Protein AF-A0AAV5SH96-F1 (afdb_monomer_lite)

Organism: NCBI:txid358040

Radius of gyration: 21.72 Å; chains: 1; bounding box: 37×23×71 Å

Foldseek 3Di:
DPPPVVVVVVVVVPPPPQPFPADPVPRDTHPDPVVSVVVVVVVQFFAFPPPRDGDPDPVRQVVCCVVPVPPDDGDTDGCPPVPPD

Sequence (85 aa):
HFPSKLKKHMSMHEAPARGKFVCSECDKEFDTNRSLQLHAYVHNDIKCGTCGAALKSQESLAKHYAEYHPGESIVGRTKEEMESL

InterPro domains:
  IPR013087 Zinc finger C2H2-type [PF00096] (21-43)
  IPR013087 Zinc finger C2H2-type [PS00028] (23-43)
  IPR013087 Zinc finger C2H2-type [PS00028] (48-69)
  IPR013087 Zinc finger C2H2-type [PS50157] (21-48)
  IPR013087 Zinc finger C2H2-type [PS50157] (46-74)
  IPR013087 Zinc finger C2H2-type [SM00355] (21-43)
  IPR013087 Zinc finger C2H2-type [SM00355] (46-69)
  IPR036236 Zinc finger C2H2 superfamily [SSF57667] (19-64)

Secondary structure (DSSP, 8-state):
--HHHHHHHHHHHS------EE-TTT--EESSHHHHHHHHGGG--EEETTT--EESSHHHHHHHHHHHSTTS---EE-GGGSS--

pLDDT: mean 72.64, std 13.12, range [42.72, 92.5]

Structure (mmCIF, N/CA/C/O backbone):
data_AF-A0AAV5SH96-F1
#
_entry.id   AF-A0AAV5SH96-F1
#
loop_
_atom_site.group_PDB
_atom_site.id
_atom_site.type_symbol
_atom_site.label_atom_id
_atom_site.label_alt_id
_atom_site.label_comp_id
_atom_site.label_asym_id
_atom_site.label_entity_id
_atom_site.label_seq_id
_atom_site.pdbx_PDB_ins_code
_atom_site.Cartn_x
_atom_site.Cartn_y
_atom_site.Cartn_z
_atom_site.occupancy
_atom_site.B_iso_or_equiv
_atom_site.auth_seq_id
_atom_site.auth_comp_id
_atom_site.auth_asym_id
_atom_site.auth_atom_id
_atom_site.pdbx_PDB_model_num
ATOM 1 N N . HIS A 1 1 ? 23.294 -7.595 -54.668 1.00 47.78 1 HIS A N 1
ATOM 2 C CA . HIS A 1 1 ? 22.565 -8.569 -53.827 1.00 47.78 1 HIS A CA 1
ATOM 3 C C . HIS A 1 1 ? 23.286 -8.739 -52.492 1.00 47.78 1 HIS A C 1
ATOM 5 O O . HIS A 1 1 ? 24.269 -9.460 -52.427 1.00 47.78 1 HIS A O 1
ATOM 11 N N . PHE A 1 2 ? 22.831 -8.055 -51.437 1.00 51.38 2 PHE A N 1
ATOM 12 C CA . PHE A 1 2 ? 23.366 -8.213 -50.073 1.00 51.38 2 PHE A CA 1
ATOM 13 C C . PHE A 1 2 ? 22.248 -8.398 -49.018 1.00 51.38 2 PHE A C 1
ATOM 15 O O . PHE A 1 2 ? 22.246 -7.724 -47.988 1.00 51.38 2 PHE A O 1
ATOM 22 N N . PRO A 1 3 ? 21.248 -9.274 -49.262 1.00 56.19 3 PRO A N 1
ATOM 23 C CA . PRO A 1 3 ? 20.076 -9.401 -48.386 1.00 56.19 3 PRO A CA 1
ATOM 24 C C . PRO A 1 3 ? 20.397 -10.028 -47.017 1.00 56.19 3 PRO A C 1
ATOM 26 O O . PRO A 1 3 ? 19.630 -9.895 -46.066 1.00 56.19 3 PRO A O 1
ATOM 29 N N . SER A 1 4 ? 21.542 -10.697 -46.885 1.00 59.66 4 SER A N 1
ATOM 30 C CA . SER A 1 4 ? 21.909 -11.491 -45.709 1.00 59.66 4 SER A CA 1
ATOM 31 C C . SER A 1 4 ? 22.405 -10.666 -44.517 1.00 59.66 4 SER A C 1
ATOM 33 O O . SER A 1 4 ? 22.314 -11.139 -43.385 1.00 59.66 4 SER A O 1
ATOM 35 N N . LYS A 1 5 ? 22.877 -9.426 -44.720 1.00 60.84 5 LYS A N 1
ATOM 36 C CA . LYS A 1 5 ? 23.305 -8.562 -43.600 1.00 60.84 5 LYS A CA 1
ATOM 37 C C . LYS A 1 5 ? 22.174 -7.731 -43.003 1.00 60.84 5 LYS A C 1
ATOM 39 O O . LYS A 1 5 ? 22.213 -7.440 -41.812 1.00 60.84 5 LYS A O 1
ATOM 44 N N . LEU A 1 6 ? 21.146 -7.416 -43.792 1.00 64.62 6 LEU A N 1
ATOM 45 C CA . LEU A 1 6 ? 20.000 -6.649 -43.306 1.00 64.62 6 LEU A CA 1
ATOM 46 C C . LEU A 1 6 ? 19.139 -7.483 -42.352 1.00 64.62 6 LEU A C 1
ATOM 48 O O . LEU A 1 6 ? 18.750 -6.992 -41.304 1.00 64.62 6 LEU A O 1
ATOM 52 N N . LYS A 1 7 ? 18.934 -8.773 -42.646 1.00 62.41 7 LYS A N 1
ATOM 53 C CA . LYS A 1 7 ? 18.142 -9.669 -41.787 1.00 62.41 7 LYS A CA 1
ATOM 54 C C . LYS A 1 7 ? 18.735 -9.816 -40.375 1.00 62.41 7 LYS A C 1
ATOM 56 O O . LYS A 1 7 ? 17.995 -9.850 -39.403 1.00 62.41 7 LYS A O 1
ATOM 61 N N . LYS A 1 8 ? 20.071 -9.819 -40.267 1.00 62.97 8 LYS A N 1
ATOM 62 C CA . LYS A 1 8 ? 20.806 -9.873 -38.989 1.00 62.97 8 LYS A CA 1
ATOM 63 C C . LYS A 1 8 ? 20.833 -8.524 -38.251 1.00 62.97 8 LYS A C 1
ATOM 65 O O . LYS A 1 8 ? 20.909 -8.490 -37.029 1.00 62.97 8 LYS A O 1
ATOM 70 N N . HIS A 1 9 ? 20.774 -7.415 -38.990 1.00 66.69 9 HIS A N 1
ATOM 71 C CA . HIS A 1 9 ? 20.612 -6.073 -38.426 1.00 66.69 9 HIS A CA 1
ATOM 72 C C . HIS A 1 9 ? 19.189 -5.858 -37.880 1.00 66.69 9 HIS A C 1
ATOM 74 O O . HIS A 1 9 ? 19.029 -5.326 -36.789 1.00 66.69 9 HIS A O 1
ATOM 80 N N . MET A 1 10 ? 18.160 -6.329 -38.595 1.00 64.25 10 MET A N 1
ATOM 81 C CA . MET A 1 10 ? 16.756 -6.232 -38.171 1.00 64.25 10 MET A CA 1
ATOM 82 C C . MET A 1 10 ? 16.464 -7.070 -36.921 1.00 64.25 10 MET A C 1
ATOM 84 O O . MET A 1 10 ? 15.771 -6.589 -36.034 1.00 64.25 10 MET A O 1
ATOM 88 N N . SER A 1 11 ? 17.111 -8.230 -36.753 1.00 60.47 11 SER A N 1
ATOM 89 C CA . SER A 1 11 ? 17.000 -9.025 -35.519 1.00 60.47 11 SER A CA 1
ATOM 90 C C . SER A 1 11 ? 17.604 -8.362 -34.268 1.00 60.47 11 SER A C 1
ATOM 92 O O . SER A 1 11 ? 17.432 -8.879 -33.172 1.00 60.47 11 SER A O 1
ATOM 94 N N . MET A 1 12 ? 18.349 -7.253 -34.405 1.00 58.84 12 MET A N 1
ATOM 95 C CA . MET A 1 12 ? 18.745 -6.411 -33.261 1.00 58.84 12 MET A CA 1
ATOM 96 C C . MET A 1 12 ? 17.688 -5.358 -32.914 1.00 58.84 12 MET A C 1
ATOM 98 O O . MET A 1 12 ? 17.624 -4.940 -31.760 1.00 58.84 12 MET A O 1
ATOM 102 N N . HIS A 1 13 ? 16.881 -4.928 -33.889 1.00 60.84 13 HIS A N 1
ATOM 103 C CA . HIS A 1 13 ? 15.726 -4.053 -33.654 1.00 60.84 13 HIS A CA 1
ATOM 104 C C . HIS A 1 13 ? 14.547 -4.843 -33.082 1.00 60.84 13 HIS A C 1
ATOM 106 O O . HIS A 1 13 ? 13.829 -4.348 -32.221 1.00 60.84 13 HIS A O 1
ATOM 112 N N . GLU A 1 14 ? 14.411 -6.107 -33.485 1.00 57.28 14 GLU A N 1
ATOM 113 C CA . GLU A 1 14 ? 13.551 -7.109 -32.855 1.00 57.28 14 GLU A CA 1
ATOM 114 C C . GLU A 1 14 ? 14.249 -7.688 -31.618 1.00 57.28 14 GLU A C 1
ATOM 116 O O . GLU A 1 14 ? 14.514 -8.887 -31.530 1.00 57.28 14 GLU A O 1
ATOM 121 N N . ALA A 1 15 ? 14.604 -6.836 -30.652 1.00 56.19 15 ALA A N 1
ATOM 122 C CA . ALA A 1 15 ? 14.949 -7.344 -29.334 1.00 56.19 15 ALA A CA 1
ATOM 123 C C . ALA A 1 15 ? 13.750 -8.194 -28.875 1.00 56.19 15 ALA A C 1
ATOM 125 O O . ALA A 1 15 ? 12.646 -7.642 -28.797 1.00 56.19 15 ALA A O 1
ATOM 126 N N . PRO A 1 16 ? 13.913 -9.512 -28.616 1.00 53.31 16 PRO A N 1
ATOM 127 C CA . PRO A 1 16 ? 12.827 -10.302 -28.053 1.00 53.31 16 PRO A CA 1
ATOM 128 C C . PRO A 1 16 ? 12.384 -9.527 -26.830 1.00 53.31 16 PRO A C 1
ATOM 130 O O . PRO A 1 16 ? 13.266 -9.124 -26.067 1.00 53.31 16 PRO A O 1
ATOM 133 N N . ALA A 1 17 ? 11.087 -9.218 -26.728 1.00 58.44 17 ALA A N 1
ATOM 134 C CA . ALA A 1 17 ? 10.524 -8.475 -25.612 1.00 58.44 17 ALA A CA 1
ATOM 135 C C . ALA A 1 17 ? 11.106 -9.098 -24.346 1.00 58.44 17 ALA A C 1
ATOM 137 O O . ALA A 1 17 ? 10.715 -10.203 -23.969 1.00 58.44 17 ALA A O 1
ATOM 138 N N . ARG A 1 18 ? 12.166 -8.479 -23.802 1.00 55.56 18 ARG A N 1
ATOM 139 C CA . ARG A 1 18 ? 12.905 -9.044 -22.679 1.00 55.56 18 ARG A CA 1
ATOM 140 C C . ARG A 1 18 ? 11.847 -9.062 -21.614 1.00 55.56 18 ARG A C 1
ATOM 142 O O . ARG A 1 18 ? 11.378 -7.970 -21.306 1.00 55.56 18 ARG A O 1
ATOM 149 N N . GLY A 1 19 ? 11.395 -10.261 -21.233 1.00 59.97 19 GLY A N 1
ATOM 150 C CA . GLY A 1 19 ? 10.181 -10.459 -20.450 1.00 59.97 19 GLY A CA 1
ATOM 151 C C . GLY A 1 19 ? 10.136 -9.385 -19.388 1.00 59.97 19 GLY A C 1
ATOM 152 O O . GLY A 1 19 ? 10.984 -9.371 -18.498 1.00 59.97 19 GLY A O 1
ATOM 153 N N . LYS A 1 20 ? 9.282 -8.385 -19.612 1.00 69.12 20 LYS A N 1
ATOM 154 C CA . LYS A 1 20 ? 9.293 -7.205 -18.771 1.00 69.12 20 LYS A CA 1
ATOM 155 C C . LYS A 1 20 ? 8.867 -7.701 -17.403 1.00 69.12 20 LYS A C 1
ATOM 157 O O . LYS A 1 20 ? 7.893 -8.442 -17.287 1.00 69.12 20 LYS A O 1
ATOM 162 N N . PHE A 1 21 ? 9.644 -7.375 -16.385 1.00 79.31 21 PHE A N 1
ATOM 163 C CA . PHE A 1 21 ? 9.312 -7.746 -15.023 1.00 79.31 21 PHE A CA 1
ATOM 164 C C . PHE A 1 21 ? 8.156 -6.846 -14.608 1.00 79.31 21 PHE A C 1
ATOM 166 O O . PHE A 1 21 ? 8.354 -5.652 -14.393 1.00 79.31 21 PHE A O 1
ATOM 173 N N . VAL A 1 22 ? 6.943 -7.393 -14.601 1.00 79.19 22 VAL A N 1
ATOM 174 C CA . VAL A 1 22 ? 5.727 -6.636 -14.295 1.00 79.19 22 VAL A CA 1
ATOM 175 C C . VAL A 1 2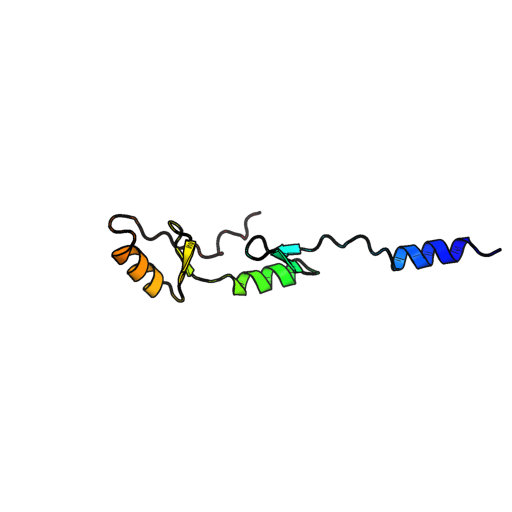2 ? 5.464 -6.690 -12.799 1.00 79.19 22 VAL A C 1
ATOM 177 O O . VAL A 1 22 ? 5.516 -7.753 -12.182 1.00 79.19 22 VAL A O 1
ATOM 180 N N . CYS A 1 23 ? 5.185 -5.535 -12.210 1.00 80.19 23 CYS A N 1
ATOM 181 C CA . CYS A 1 23 ? 4.717 -5.457 -10.842 1.00 80.19 23 CYS A CA 1
ATOM 182 C C . CYS A 1 23 ? 3.261 -5.913 -10.755 1.00 80.19 23 CYS A C 1
ATOM 184 O O . CYS A 1 23 ? 2.378 -5.241 -11.276 1.00 80.19 23 CYS A O 1
ATOM 186 N N . SER A 1 24 ? 2.992 -6.992 -10.022 1.00 73.50 24 SER A N 1
ATOM 187 C CA . SER A 1 24 ? 1.633 -7.518 -9.834 1.00 73.50 24 SER A CA 1
ATOM 188 C C . SER A 1 24 ? 0.685 -6.579 -9.068 1.00 73.50 24 SER A C 1
ATOM 190 O O . SER A 1 24 ? -0.501 -6.869 -8.970 1.00 73.50 24 SER A O 1
ATOM 192 N N . GLU A 1 25 ? 1.198 -5.491 -8.480 1.00 69.25 25 GLU A N 1
ATOM 193 C CA . GLU A 1 25 ? 0.421 -4.544 -7.665 1.00 69.25 25 GLU A CA 1
ATOM 194 C C . GLU A 1 25 ? 0.029 -3.261 -8.414 1.00 69.25 25 GLU A C 1
ATOM 196 O O . GLU A 1 25 ? -0.894 -2.571 -7.986 1.00 69.25 25 GLU A O 1
ATOM 201 N N . CYS A 1 26 ? 0.719 -2.904 -9.502 1.00 78.38 26 CYS A N 1
ATOM 202 C CA . CYS A 1 26 ? 0.398 -1.697 -10.277 1.00 78.38 26 CYS A CA 1
ATOM 203 C C . CYS A 1 26 ? 0.692 -1.802 -11.780 1.00 78.38 26 CYS A C 1
ATOM 205 O O . CYS A 1 26 ? 0.759 -0.778 -12.462 1.00 78.38 26 CYS A O 1
ATOM 207 N N . ASP A 1 27 ? 0.934 -3.017 -12.276 1.00 77.56 27 ASP A N 1
ATOM 208 C CA . ASP A 1 27 ? 1.235 -3.347 -13.673 1.00 77.56 27 ASP A CA 1
ATOM 209 C C . ASP A 1 27 ? 2.416 -2.566 -14.283 1.00 77.56 27 ASP A C 1
ATOM 211 O O . ASP A 1 27 ? 2.610 -2.542 -15.500 1.00 77.56 27 ASP A O 1
ATOM 215 N N . LYS A 1 28 ? 3.261 -1.941 -13.447 1.00 78.31 28 LYS A N 1
ATOM 216 C CA . LYS A 1 28 ? 4.477 -1.271 -13.915 1.00 78.31 28 LYS A CA 1
ATOM 217 C C . LYS A 1 28 ? 5.487 -2.280 -14.425 1.00 78.31 28 LYS A C 1
ATOM 219 O O . LYS A 1 28 ? 5.802 -3.265 -13.762 1.00 78.31 28 LYS A O 1
ATOM 224 N N . GLU A 1 29 ? 6.040 -1.969 -15.584 1.00 84.44 29 GLU A N 1
ATOM 225 C CA . GLU A 1 29 ? 7.008 -2.801 -16.275 1.00 84.44 29 GLU A CA 1
ATOM 226 C C . GLU A 1 29 ? 8.441 -2.341 -15.992 1.00 84.44 29 GLU A C 1
ATOM 228 O O . GLU A 1 29 ? 8.761 -1.158 -16.115 1.00 84.44 29 GLU A O 1
ATOM 233 N N . PHE A 1 30 ? 9.319 -3.294 -15.685 1.00 83.38 30 PHE A N 1
ATOM 234 C CA . PHE A 1 30 ? 10.740 -3.060 -15.454 1.00 83.38 30 PHE A CA 1
ATOM 235 C C . PHE A 1 30 ? 11.596 -3.908 -16.395 1.00 83.38 30 PHE A C 1
ATOM 237 O O . PHE A 1 30 ? 11.276 -5.053 -16.715 1.00 83.38 30 PHE A O 1
ATOM 244 N N . ASP A 1 31 ? 12.724 -3.348 -16.816 1.00 81.31 31 ASP A N 1
ATOM 245 C CA . ASP A 1 31 ? 13.729 -4.009 -17.656 1.00 81.31 31 ASP A CA 1
ATOM 246 C C . ASP A 1 31 ? 14.550 -5.079 -16.914 1.00 81.31 31 ASP A C 1
ATOM 248 O O . ASP A 1 31 ? 15.154 -5.946 -17.550 1.00 81.31 31 ASP A O 1
ATOM 252 N N . THR A 1 32 ? 14.567 -5.045 -15.577 1.00 82.69 32 THR A N 1
ATOM 253 C CA . THR A 1 32 ? 15.317 -5.988 -14.739 1.00 82.69 32 THR A CA 1
ATOM 254 C C . THR A 1 32 ? 14.559 -6.369 -13.468 1.00 82.69 32 THR A C 1
ATOM 256 O O . THR A 1 32 ? 13.830 -5.564 -12.886 1.00 82.69 32 THR A O 1
ATOM 259 N N . ASN A 1 33 ? 14.800 -7.595 -12.988 1.00 80.12 33 ASN A N 1
ATOM 260 C CA . ASN A 1 33 ? 14.254 -8.081 -11.720 1.00 80.12 33 ASN A CA 1
ATOM 261 C C . ASN A 1 33 ? 14.700 -7.207 -10.536 1.00 80.12 33 ASN A C 1
ATOM 263 O O . ASN A 1 33 ? 13.891 -6.886 -9.678 1.00 80.12 33 ASN A O 1
ATOM 267 N N . ARG A 1 34 ? 15.955 -6.732 -10.531 1.00 81.56 34 ARG A N 1
ATOM 268 C CA . ARG A 1 34 ? 16.468 -5.828 -9.489 1.00 81.56 34 ARG A CA 1
ATOM 269 C C . ARG A 1 34 ? 15.684 -4.515 -9.420 1.00 81.56 34 ARG A C 1
ATOM 271 O O . ARG A 1 34 ? 15.398 -4.048 -8.322 1.00 81.56 34 ARG A O 1
ATOM 278 N N . SER A 1 35 ? 15.331 -3.932 -10.566 1.00 83.31 35 SER A N 1
ATOM 279 C CA . SER A 1 35 ? 14.498 -2.726 -10.609 1.00 83.31 35 SER A CA 1
ATOM 280 C C . SER A 1 35 ? 13.077 -3.001 -10.118 1.00 83.31 35 SER A C 1
ATOM 282 O O . SER A 1 35 ? 12.539 -2.185 -9.376 1.00 83.31 35 SER A O 1
ATOM 284 N N . LEU A 1 36 ? 12.500 -4.163 -10.451 1.00 83.81 36 LEU A N 1
ATOM 285 C CA . LEU A 1 36 ? 11.209 -4.592 -9.903 1.00 83.81 36 LEU A CA 1
ATOM 286 C C . LEU A 1 36 ? 11.272 -4.780 -8.376 1.00 83.81 36 LEU A C 1
ATOM 288 O O . LEU A 1 36 ? 10.387 -4.302 -7.674 1.00 83.81 36 LEU A O 1
ATOM 292 N N . GLN A 1 37 ? 12.315 -5.429 -7.855 1.00 80.56 37 GLN A N 1
ATOM 293 C CA . GLN A 1 37 ? 12.523 -5.618 -6.414 1.00 80.56 37 GLN A CA 1
ATOM 294 C C . GLN A 1 37 ? 12.682 -4.277 -5.692 1.00 80.56 37 GLN A C 1
ATOM 296 O O . GLN A 1 37 ? 12.036 -4.034 -4.679 1.00 80.56 37 GLN A O 1
ATOM 301 N N . LEU A 1 38 ? 13.464 -3.347 -6.255 1.00 81.19 38 LEU A N 1
ATOM 302 C CA . LEU A 1 38 ? 13.580 -2.002 -5.693 1.00 81.19 38 LEU A CA 1
ATOM 303 C C . LEU A 1 38 ? 12.236 -1.253 -5.727 1.00 81.19 38 LEU A C 1
ATOM 305 O O . LEU A 1 38 ? 11.864 -0.565 -4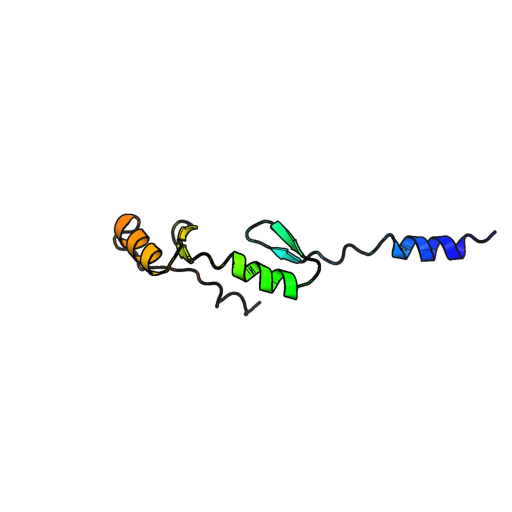.780 1.00 81.19 38 LEU A O 1
ATOM 309 N N . HIS A 1 39 ? 11.490 -1.389 -6.821 1.00 82.12 39 HIS A N 1
ATOM 310 C CA . HIS A 1 39 ? 10.168 -0.796 -6.956 1.00 82.12 39 HIS A CA 1
ATOM 311 C C . HIS A 1 39 ? 9.150 -1.401 -5.986 1.00 82.12 39 HIS A C 1
ATOM 313 O O . HIS A 1 39 ? 8.284 -0.680 -5.497 1.00 82.12 39 HIS A O 1
ATOM 319 N N . ALA A 1 40 ? 9.268 -2.685 -5.654 1.00 73.38 40 ALA A N 1
ATOM 320 C CA . ALA A 1 40 ? 8.405 -3.332 -4.680 1.00 73.38 40 ALA A CA 1
ATOM 321 C C . ALA A 1 40 ? 8.464 -2.653 -3.300 1.00 73.38 40 ALA A C 1
ATOM 323 O O . ALA A 1 40 ? 7.457 -2.658 -2.598 1.00 73.38 40 ALA A O 1
ATOM 324 N N . TYR A 1 41 ? 9.570 -1.986 -2.941 1.00 70.38 41 TYR A N 1
ATOM 325 C CA . TYR A 1 41 ? 9.632 -1.172 -1.719 1.00 70.38 41 TYR A CA 1
ATOM 326 C C . TYR A 1 41 ? 8.771 0.096 -1.778 1.00 70.38 41 TYR A C 1
ATOM 328 O O . TYR A 1 41 ? 8.414 0.639 -0.739 1.00 70.38 41 TYR A O 1
ATOM 336 N N . VAL A 1 42 ? 8.403 0.578 -2.967 1.00 69.69 42 VAL A N 1
ATOM 337 C CA . VAL A 1 42 ? 7.418 1.665 -3.105 1.00 69.69 42 VAL A CA 1
ATOM 338 C C . VAL A 1 42 ? 6.019 1.167 -2.743 1.00 69.69 42 VAL A C 1
ATOM 340 O O . VAL A 1 42 ? 5.207 1.947 -2.270 1.00 69.69 42 VAL A O 1
ATOM 343 N N . HIS A 1 43 ? 5.756 -0.131 -2.917 1.00 69.38 43 HIS A N 1
ATOM 344 C CA . HIS A 1 43 ? 4.528 -0.787 -2.465 1.00 69.38 43 HIS A CA 1
ATOM 345 C C . HIS A 1 43 ? 4.577 -1.261 -1.017 1.00 69.38 43 HIS A C 1
ATOM 347 O O . HIS A 1 43 ? 3.626 -1.898 -0.567 1.00 69.38 43 HIS A O 1
ATOM 353 N N . ASN A 1 44 ? 5.638 -0.930 -0.274 1.00 66.94 44 ASN A N 1
ATOM 354 C CA . ASN A 1 44 ? 5.760 -1.176 1.165 1.00 66.94 44 ASN A CA 1
ATOM 355 C C . ASN A 1 44 ? 4.819 -0.256 1.979 1.00 66.94 44 ASN A C 1
ATOM 357 O O . ASN A 1 44 ? 5.153 0.226 3.059 1.00 66.94 44 ASN A O 1
ATOM 361 N N . ASP A 1 45 ? 3.637 0.008 1.425 1.00 69.19 45 ASP A N 1
ATOM 362 C CA . ASP A 1 45 ? 2.468 0.490 2.124 1.00 69.19 45 ASP A CA 1
ATOM 363 C C . ASP A 1 45 ? 2.033 -0.592 3.102 1.00 69.19 45 ASP A C 1
ATOM 365 O O . ASP A 1 45 ? 1.884 -1.767 2.752 1.00 69.19 45 ASP A O 1
ATOM 369 N N . ILE A 1 46 ? 1.795 -0.189 4.342 1.00 77.75 46 ILE A N 1
ATOM 370 C CA . ILE A 1 46 ? 1.263 -1.091 5.349 1.00 77.75 46 ILE A CA 1
ATOM 371 C C . ILE A 1 46 ? -0.210 -1.279 5.022 1.00 77.75 46 ILE A C 1
ATOM 373 O O . ILE A 1 46 ? -1.029 -0.399 5.275 1.00 77.75 46 ILE A O 1
ATOM 377 N N . LYS A 1 47 ? -0.548 -2.411 4.408 1.00 77.31 47 LYS A N 1
ATOM 378 C CA . LYS A 1 47 ? -1.913 -2.692 3.959 1.00 77.31 47 LYS A CA 1
ATOM 379 C C . LYS A 1 47 ? -2.650 -3.562 4.969 1.00 77.31 47 LYS A C 1
ATOM 381 O O . LYS A 1 47 ? -2.084 -4.505 5.528 1.00 77.31 47 LYS A O 1
ATOM 386 N N . CYS A 1 48 ? -3.930 -3.272 5.171 1.00 83.56 48 CYS A N 1
ATOM 387 C CA . CYS A 1 48 ? -4.832 -4.150 5.903 1.00 83.56 48 CYS A CA 1
ATOM 388 C C . CYS A 1 48 ? -5.057 -5.434 5.097 1.00 83.56 48 CYS A C 1
ATOM 390 O O . CYS A 1 48 ? -5.542 -5.386 3.969 1.00 83.56 48 CYS A O 1
ATOM 392 N N . GLY A 1 49 ? -4.716 -6.586 5.672 1.00 78.12 49 GLY A N 1
ATOM 393 C CA . GLY A 1 49 ? -4.910 -7.891 5.045 1.00 78.12 49 GLY A CA 1
ATOM 394 C C . GLY A 1 49 ? -6.381 -8.269 4.853 1.00 78.12 49 GLY A C 1
ATOM 395 O O . GLY A 1 49 ? -6.674 -9.016 3.923 1.00 78.12 49 GLY A O 1
ATOM 396 N N . THR A 1 50 ? -7.292 -7.730 5.678 1.00 82.06 50 THR A N 1
ATOM 397 C CA . THR A 1 50 ? -8.738 -7.999 5.586 1.00 82.06 50 THR A CA 1
ATOM 398 C C . THR A 1 50 ? -9.414 -7.200 4.465 1.00 82.06 50 THR A C 1
ATOM 400 O O . THR A 1 50 ? -10.155 -7.777 3.675 1.00 82.06 50 THR A O 1
ATOM 403 N N . CYS A 1 51 ? -9.175 -5.886 4.360 1.00 84.44 51 CYS A N 1
ATOM 404 C CA . CYS A 1 51 ? -9.893 -5.024 3.403 1.00 84.44 51 CYS A CA 1
ATOM 405 C C . CYS A 1 51 ? -9.020 -4.374 2.320 1.00 84.44 51 CYS A C 1
ATOM 407 O O . CYS A 1 51 ? -9.543 -3.698 1.439 1.00 84.44 51 CYS A O 1
ATOM 409 N N . GLY A 1 52 ? -7.698 -4.547 2.371 1.00 76.69 52 GLY A N 1
ATOM 410 C CA . GLY A 1 52 ? -6.770 -3.989 1.385 1.00 76.69 52 GLY A CA 1
ATOM 411 C C . GLY A 1 52 ? -6.506 -2.487 1.522 1.00 76.69 52 GLY A C 1
ATOM 412 O O . GLY A 1 52 ? -5.805 -1.928 0.679 1.00 76.69 52 GLY A O 1
ATOM 413 N N . ALA A 1 53 ? -7.028 -1.824 2.562 1.00 80.69 53 ALA A N 1
ATOM 414 C CA . ALA A 1 53 ? -6.744 -0.414 2.822 1.00 80.69 53 ALA A CA 1
ATOM 415 C C . ALA A 1 53 ? -5.234 -0.192 2.984 1.00 80.69 53 ALA A C 1
ATOM 417 O O . ALA A 1 53 ? -4.584 -0.945 3.706 1.00 80.69 53 ALA A O 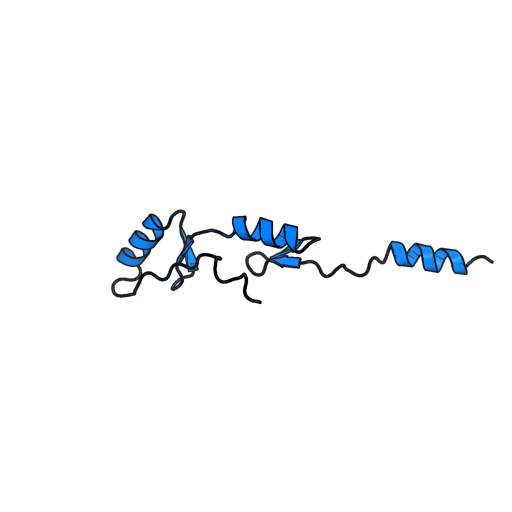1
ATOM 418 N N . ALA A 1 54 ? -4.685 0.838 2.337 1.00 80.06 54 ALA A N 1
ATOM 419 C CA . ALA A 1 54 ? -3.289 1.241 2.490 1.00 80.06 54 ALA A CA 1
ATOM 420 C C . ALA A 1 54 ? -3.158 2.263 3.626 1.00 80.06 54 ALA A C 1
ATOM 422 O O . ALA A 1 54 ? -3.831 3.295 3.635 1.00 80.06 54 ALA A O 1
ATOM 423 N N . LEU A 1 55 ? -2.301 1.965 4.597 1.00 84.75 55 LEU A N 1
ATOM 424 C CA . LEU A 1 55 ? -2.052 2.785 5.771 1.00 84.75 55 LEU A CA 1
ATOM 425 C C . LEU A 1 55 ? -0.600 3.265 5.765 1.00 84.75 55 LEU A C 1
ATOM 427 O O . LEU A 1 55 ? 0.331 2.547 5.410 1.00 84.75 55 LEU A O 1
ATOM 431 N N . LYS A 1 56 ? -0.406 4.493 6.248 1.00 79.31 56 LYS A N 1
ATOM 432 C CA . LYS A 1 56 ? 0.906 5.159 6.311 1.00 79.31 56 LYS A CA 1
ATOM 433 C C . LYS A 1 56 ? 1.874 4.570 7.345 1.00 79.31 56 LYS A C 1
ATOM 435 O O . LYS A 1 56 ? 3.050 4.910 7.339 1.00 79.31 56 LYS A O 1
ATOM 440 N N . SER A 1 57 ? 1.374 3.788 8.304 1.00 84.69 57 SER A N 1
ATOM 441 C CA . SER A 1 57 ? 2.171 3.241 9.406 1.00 84.69 57 SER A CA 1
ATOM 442 C C . SER A 1 57 ? 1.465 2.071 10.098 1.00 84.69 57 SER A C 1
ATOM 444 O O . SER A 1 57 ? 0.238 1.964 10.055 1.00 84.69 57 SER A O 1
ATOM 446 N N . GLN A 1 58 ? 2.229 1.228 10.800 1.00 83.00 58 GLN A N 1
ATOM 447 C CA . GLN A 1 58 ? 1.702 0.067 11.530 1.00 83.00 58 GLN A CA 1
ATOM 448 C C . GLN A 1 58 ? 0.757 0.479 12.661 1.00 83.00 58 GLN A C 1
ATOM 450 O O . GLN A 1 58 ? -0.260 -0.162 12.900 1.00 83.00 58 GLN A O 1
ATOM 455 N N . GLU A 1 59 ? 1.036 1.613 13.304 1.00 88.38 59 GLU A N 1
ATOM 456 C CA . GLU A 1 59 ? 0.138 2.194 14.302 1.00 88.38 59 GLU A CA 1
ATOM 457 C C . GLU A 1 59 ? -1.190 2.659 13.680 1.00 88.38 59 GLU A C 1
ATOM 459 O O . GLU A 1 59 ? -2.255 2.487 14.274 1.00 88.38 59 GLU A O 1
ATOM 464 N N . SER A 1 60 ? -1.148 3.198 12.454 1.00 88.94 60 SER A N 1
ATOM 465 C CA . SER A 1 60 ? -2.367 3.542 11.712 1.00 88.94 60 SER A CA 1
ATOM 466 C C . SER A 1 60 ? -3.157 2.288 11.335 1.00 88.94 60 SER A C 1
ATOM 468 O O . SER A 1 60 ? -4.380 2.318 11.387 1.00 88.94 60 SER A O 1
ATOM 470 N N . LEU A 1 61 ? -2.477 1.180 11.019 1.00 88.81 61 LEU A N 1
ATOM 471 C CA . LEU A 1 61 ? -3.120 -0.111 10.774 1.00 88.81 61 LEU A CA 1
ATOM 472 C C . LEU A 1 61 ? -3.785 -0.681 12.031 1.00 88.81 61 LEU A C 1
ATOM 474 O O . LEU A 1 61 ? -4.900 -1.183 11.943 1.00 88.81 61 LEU A O 1
ATOM 478 N N . ALA A 1 62 ? -3.144 -0.575 13.195 1.00 88.94 62 ALA A N 1
ATOM 479 C CA . ALA A 1 62 ? -3.733 -1.025 14.453 1.00 88.94 62 ALA A CA 1
ATOM 480 C C . ALA A 1 62 ? -5.008 -0.240 14.800 1.00 88.94 62 ALA A C 1
ATOM 482 O O . ALA A 1 62 ? -6.025 -0.837 15.147 1.00 88.94 62 ALA A O 1
ATOM 483 N N . LYS A 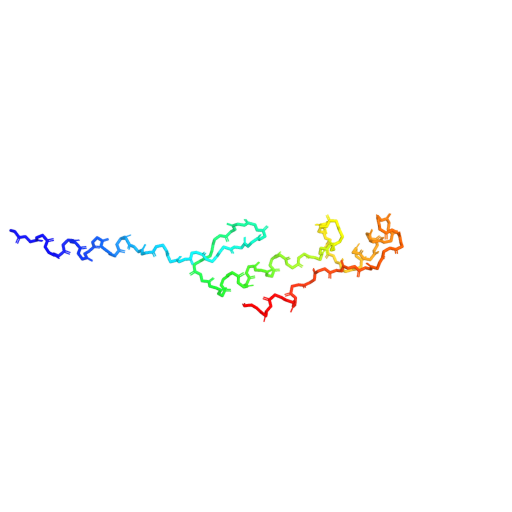1 63 ? -4.975 1.091 14.635 1.00 91.25 63 LYS A N 1
ATOM 484 C CA . LYS A 1 63 ? -6.160 1.949 14.799 1.00 91.25 63 LYS A CA 1
ATOM 485 C C . LYS A 1 63 ? -7.245 1.598 13.780 1.00 91.25 63 LYS A C 1
ATOM 487 O O . LYS A 1 63 ? -8.386 1.392 14.167 1.00 91.25 63 LYS A O 1
ATOM 492 N N . HIS A 1 64 ? -6.876 1.449 12.507 1.00 91.19 64 HIS A N 1
ATOM 493 C CA . HIS A 1 64 ? -7.786 1.002 11.447 1.00 91.19 64 HIS A CA 1
ATOM 494 C C . HIS A 1 64 ? -8.472 -0.325 11.804 1.00 91.19 64 HIS A C 1
ATOM 496 O O . HIS A 1 64 ? -9.683 -0.441 11.663 1.00 91.19 64 HIS A O 1
ATOM 502 N N . TYR A 1 65 ? -7.731 -1.312 12.313 1.00 90.94 65 TYR A N 1
ATOM 503 C CA . TYR A 1 65 ? -8.308 -2.595 12.725 1.00 90.94 65 TYR A CA 1
ATOM 504 C C . TYR A 1 65 ? -9.286 -2.450 13.886 1.00 90.94 65 TYR A C 1
ATOM 506 O O . TYR A 1 65 ? -10.370 -3.018 13.840 1.00 90.94 65 TYR A O 1
ATOM 514 N N . ALA A 1 66 ? -8.929 -1.669 14.904 1.00 90.06 66 ALA A N 1
ATOM 515 C CA . ALA A 1 66 ? -9.809 -1.445 16.045 1.00 90.06 66 ALA A CA 1
ATOM 516 C C . ALA A 1 66 ? -11.128 -0.757 15.644 1.00 90.06 66 ALA A C 1
ATOM 518 O O . ALA A 1 66 ? -12.170 -1.061 16.217 1.00 90.06 66 ALA A O 1
ATOM 519 N N . GLU A 1 67 ? -11.083 0.144 14.660 1.00 92.50 67 GLU A N 1
ATOM 520 C CA . GLU A 1 67 ? -12.239 0.942 14.235 1.00 92.50 67 GLU A CA 1
ATOM 521 C C . GLU A 1 67 ? -13.122 0.220 13.205 1.00 92.50 67 GLU A C 1
ATOM 523 O O . GLU A 1 67 ? -14.346 0.300 13.280 1.00 92.50 67 GLU A O 1
ATOM 528 N N . TYR A 1 68 ? -12.517 -0.489 12.247 1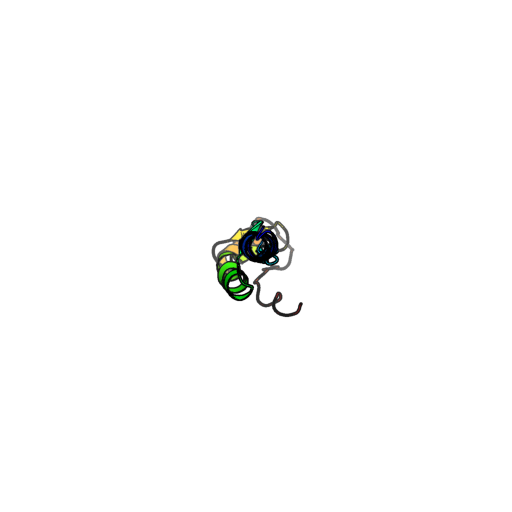.00 89.31 68 TYR A N 1
ATOM 529 C CA . TYR A 1 68 ? -13.222 -1.054 11.087 1.00 89.31 68 TYR A CA 1
ATOM 530 C C . TYR A 1 68 ? -13.304 -2.586 11.089 1.00 89.31 68 TYR A C 1
ATOM 532 O O . TYR A 1 68 ? -14.131 -3.145 10.372 1.00 89.31 68 TYR A O 1
ATOM 540 N N . HIS A 1 69 ? -12.485 -3.260 11.900 1.00 89.88 69 HIS A N 1
ATOM 541 C CA . HIS A 1 69 ? -12.424 -4.722 12.022 1.00 89.88 69 HIS A CA 1
ATOM 542 C C . HIS A 1 69 ? -12.492 -5.184 13.494 1.00 89.88 69 HIS A C 1
ATOM 544 O O . HIS A 1 69 ? -11.644 -5.965 13.946 1.00 89.88 69 HIS A O 1
ATOM 550 N N . PRO A 1 70 ? -13.461 -4.689 14.293 1.00 85.00 70 PRO A N 1
ATOM 551 C CA . PRO A 1 70 ? -13.533 -5.000 15.714 1.00 85.00 70 PRO A CA 1
ATOM 552 C C . PRO A 1 70 ? -13.726 -6.506 15.934 1.00 85.00 70 PRO A C 1
ATOM 554 O O . PRO A 1 70 ? -14.675 -7.109 15.439 1.00 85.00 70 PRO A O 1
ATOM 557 N N . GLY A 1 71 ? -12.822 -7.111 16.707 1.00 80.12 71 GLY A N 1
ATOM 558 C CA . GLY A 1 71 ? -12.829 -8.550 16.993 1.00 80.12 71 GLY A CA 1
ATOM 559 C C . GLY A 1 71 ? -12.010 -9.402 16.019 1.00 80.12 71 GLY A C 1
ATOM 560 O O . GLY A 1 71 ? -11.841 -10.594 16.269 1.00 80.12 71 GLY A O 1
ATOM 561 N N . GLU A 1 72 ? -11.448 -8.816 14.960 1.00 81.81 72 GLU 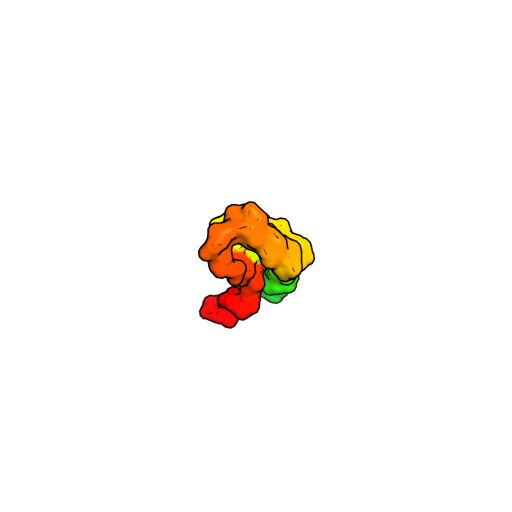A N 1
ATOM 562 C CA . GLU A 1 72 ? -10.466 -9.484 14.105 1.00 81.81 72 GLU A CA 1
ATOM 563 C C . GLU A 1 72 ? -9.036 -9.221 14.606 1.00 81.81 72 GLU A C 1
ATOM 565 O O . GLU A 1 72 ? -8.722 -8.166 15.161 1.00 81.81 72 GLU A O 1
ATOM 570 N N . SER A 1 73 ? -8.140 -10.192 14.411 1.00 79.00 73 SER A N 1
ATOM 571 C CA . SER A 1 73 ? -6.712 -9.998 14.698 1.00 79.00 73 SER A CA 1
ATOM 572 C C . SER A 1 73 ? -6.081 -9.105 13.633 1.00 79.00 73 SER A C 1
ATOM 574 O O . SER A 1 73 ? -6.391 -9.253 12.454 1.00 79.00 73 SER A O 1
ATOM 576 N N . ILE A 1 74 ? -5.175 -8.206 14.035 1.00 78.06 74 ILE A N 1
ATOM 577 C CA . ILE A 1 74 ? -4.471 -7.313 13.105 1.00 78.06 74 ILE A CA 1
ATOM 578 C C . ILE A 1 74 ? -3.654 -8.157 12.119 1.00 78.06 74 ILE A C 1
ATOM 580 O O . ILE A 1 74 ? -2.603 -8.687 12.475 1.00 78.06 74 ILE A O 1
ATOM 584 N N . VAL A 1 75 ? -4.115 -8.250 10.870 1.00 72.94 75 VAL A N 1
ATOM 585 C CA . VAL A 1 75 ? -3.356 -8.828 9.759 1.00 72.94 75 VAL A CA 1
ATOM 586 C C . VAL A 1 75 ? -2.759 -7.678 8.959 1.00 72.94 75 VAL A C 1
ATOM 588 O O . VAL A 1 75 ? -3.423 -7.050 8.133 1.00 72.94 75 VAL A O 1
ATOM 591 N N . GLY A 1 76 ? -1.496 -7.366 9.232 1.00 65.88 76 GLY A N 1
ATOM 592 C CA . GLY A 1 76 ? -0.690 -6.506 8.372 1.00 65.88 76 GLY A CA 1
ATOM 593 C C . GLY A 1 76 ? 0.015 -7.349 7.325 1.00 65.88 76 GLY A C 1
ATOM 594 O O . GLY A 1 76 ? 0.637 -8.349 7.666 1.00 65.88 76 GLY A O 1
ATOM 595 N N . ARG A 1 77 ? -0.076 -6.957 6.054 1.00 62.97 77 ARG A N 1
ATOM 596 C CA . ARG A 1 77 ? 0.795 -7.514 5.016 1.00 62.97 77 ARG A CA 1
ATOM 597 C C . ARG A 1 77 ? 1.994 -6.587 4.857 1.00 62.97 77 ARG A C 1
ATOM 599 O O . ARG A 1 77 ? 1.847 -5.493 4.317 1.00 62.97 77 ARG A O 1
ATOM 606 N N . THR A 1 78 ? 3.156 -7.016 5.339 1.00 61.44 78 THR A N 1
ATOM 607 C CA . THR A 1 78 ? 4.461 -6.452 4.970 1.00 61.44 78 THR A CA 1
ATOM 608 C C . THR A 1 78 ? 5.140 -7.429 4.017 1.00 61.44 78 THR A C 1
ATOM 610 O O . THR A 1 78 ? 4.958 -8.642 4.111 1.00 61.44 78 THR A O 1
ATOM 613 N N . LYS A 1 79 ? 5.878 -6.918 3.031 1.00 58.22 79 LYS A N 1
ATOM 614 C CA . LYS A 1 79 ? 6.386 -7.734 1.919 1.00 58.22 79 LYS A CA 1
ATOM 615 C C . LYS A 1 79 ? 7.601 -8.615 2.278 1.00 58.22 79 LYS A C 1
ATOM 617 O O . LYS A 1 79 ? 8.239 -9.139 1.372 1.00 58.22 79 LYS A O 1
ATOM 622 N N . GLU A 1 80 ? 7.906 -8.819 3.563 1.00 50.12 80 GLU A N 1
ATOM 623 C CA . GLU A 1 80 ? 8.969 -9.742 4.010 1.00 50.12 80 GLU A CA 1
ATOM 624 C C . GLU A 1 80 ? 8.687 -11.209 3.608 1.00 50.12 80 GLU A C 1
ATOM 626 O O . GLU A 1 80 ? 9.598 -12.026 3.590 1.00 50.12 80 GLU A O 1
ATOM 631 N N . GLU A 1 81 ? 7.456 -11.546 3.198 1.00 48.72 81 GLU A N 1
ATOM 632 C CA . GLU A 1 81 ? 7.059 -12.900 2.769 1.00 48.72 81 GLU A CA 1
ATOM 633 C C . GLU A 1 81 ? 7.126 -13.152 1.241 1.00 48.72 81 GLU A C 1
ATOM 635 O O . GLU A 1 81 ? 6.804 -14.242 0.779 1.00 48.72 81 GLU A O 1
ATOM 640 N N . MET A 1 82 ? 7.535 -12.172 0.420 1.00 50.25 82 MET A N 1
ATOM 641 C CA . MET A 1 82 ? 7.582 -12.323 -1.054 1.00 50.25 82 MET A CA 1
ATOM 642 C C . MET A 1 82 ? 8.975 -12.693 -1.600 1.00 50.25 82 MET A C 1
ATOM 644 O O . MET A 1 82 ? 9.186 -12.650 -2.811 1.00 50.25 82 MET A O 1
ATOM 648 N N . GLU A 1 83 ? 9.923 -13.061 -0.731 1.00 43.88 83 GLU A N 1
ATOM 649 C CA . GLU A 1 83 ? 11.257 -13.578 -1.094 1.00 43.88 83 GLU A CA 1
ATOM 650 C C . GLU A 1 83 ? 11.320 -15.124 -1.095 1.00 43.88 83 GLU A C 1
ATOM 652 O O . GLU A 1 83 ? 12.363 -15.712 -0.823 1.00 43.88 83 GLU A O 1
ATOM 657 N N . SER A 1 84 ? 10.211 -15.828 -1.356 1.00 44.88 84 SER A N 1
ATOM 658 C CA . SER A 1 84 ? 10.174 -17.309 -1.352 1.00 44.88 84 SER A CA 1
ATOM 659 C C . SER A 1 84 ? 9.576 -17.965 -2.607 1.00 44.88 84 SER A C 1
ATOM 661 O O . SER A 1 84 ? 9.200 -19.135 -2.552 1.00 44.88 84 SER A O 1
ATOM 663 N N . LEU A 1 85 ? 9.521 -17.261 -3.744 1.00 42.72 85 LEU A N 1
ATOM 664 C CA . LEU A 1 85 ? 9.115 -17.819 -5.047 1.00 42.72 85 LEU A CA 1
ATOM 665 C C . LEU A 1 85 ? 10.125 -17.496 -6.151 1.00 42.72 85 LEU A C 1
ATOM 667 O O . LEU A 1 85 ? 10.452 -16.299 -6.318 1.00 42.72 85 LEU A O 1
#